Protein AF-A0A1Q6XYR3-F1 (afdb_monomer)

Mean predicted aligned error: 8.47 Å

pLDDT: mean 78.29, std 15.73, range [32.0, 92.56]

Solvent-accessible surface area (backbone atoms only — not comparable to full-atom values): 5369 Å² total; per-residue (Å²): 140,86,90,68,70,55,91,76,53,92,59,59,42,64,61,50,43,52,52,58,70,73,46,53,68,56,32,76,49,77,42,53,38,54,53,83,62,55,65,68,60,54,52,58,36,34,58,76,32,93,49,48,88,37,68,79,45,73,46,74,42,65,68,76,93,48,92,65,48,59,31,25,36,39,37,37,46,44,70,53,77,78,76,80,74,86,129

Radius of gyration: 14.67 Å; Cα contacts (8 Å, |Δi|>4): 117; chains: 1; bounding box: 33×33×45 Å

Sequence (87 aa):
MSTISMHHWFELEQPLRELYRVLRPGGRLWIYDFRFVKAQTVEKALARTPFAETALEHRLVRTGRSPFALYRRFALQKTAHRDHQHD

Nearest PDB structures (foldseek):
  8h27-assembly2_D  TM=5.927E-01  e=4.388E-01  Staphylococcus aureus subsp. aureus NCTC 8325
  4p7f-assembly1_A  TM=5.184E-01  e=3.341E-01  Mus musculus
  2zlb-assembly1_A  TM=4.866E-01  e=9.941E-01  Rattus norvegicus
  4pyq-assembly1_A  TM=5.219E-01  e=1.715E+00  Rattus norvegicus
  5wt1-assembly1_A  TM=4.554E-01  e=5.460E+00  Pyrococcus abyssi GE5

Foldseek 3Di:
DDADECPPPPQPQPVVQVVLVPAAAQGKDKHKYFPPDDVVVVLVSCCNHLQVVWDWDKDQDDDPPDPDSGMMMIMTTHHHPPPPDDD

Structure (mmCIF, N/CA/C/O backbone):
data_AF-A0A1Q6XYR3-F1
#
_entry.id   AF-A0A1Q6XYR3-F1
#
loop_
_atom_site.group_PDB
_atom_site.id
_atom_site.type_symbol
_atom_site.label_atom_id
_atom_site.label_alt_id
_atom_site.label_comp_id
_atom_site.label_asym_id
_atom_site.label_entity_id
_atom_site.label_seq_id
_atom_site.pdbx_PDB_ins_code
_atom_site.Cartn_x
_atom_site.Cartn_y
_atom_site.Cartn_z
_atom_site.occupancy
_atom_site.B_iso_or_equiv
_atom_site.auth_seq_id
_atom_site.auth_comp_id
_atom_site.auth_asym_id
_atom_site.auth_atom_id
_atom_site.pdbx_PDB_model_num
ATOM 1 N N . MET A 1 1 ? -11.681 -11.987 -3.306 1.00 32.00 1 MET A N 1
ATOM 2 C CA . MET A 1 1 ? -10.310 -11.433 -3.383 1.00 32.00 1 MET A CA 1
ATOM 3 C C . MET A 1 1 ? -10.303 -10.397 -4.491 1.00 32.00 1 MET A C 1
ATOM 5 O O . MET A 1 1 ? -10.773 -10.729 -5.567 1.00 32.00 1 MET A O 1
ATOM 9 N N . SER A 1 2 ? -9.843 -9.172 -4.238 1.00 36.22 2 SER A N 1
ATOM 10 C CA . SER A 1 2 ? -9.652 -8.167 -5.293 1.00 36.22 2 SER A CA 1
ATOM 11 C C . SER A 1 2 ? -8.154 -7.918 -5.452 1.00 36.22 2 SER A C 1
ATOM 13 O O . SER A 1 2 ? -7.465 -7.705 -4.454 1.00 36.22 2 SER A O 1
ATOM 15 N N . THR A 1 3 ? -7.640 -8.025 -6.676 1.00 45.00 3 THR A N 1
ATOM 16 C CA . THR A 1 3 ? -6.233 -7.779 -7.017 1.00 45.00 3 THR A CA 1
ATOM 17 C C . THR A 1 3 ? -6.143 -6.438 -7.732 1.00 45.00 3 THR A C 1
ATOM 19 O O . THR A 1 3 ? -6.554 -6.322 -8.883 1.00 45.00 3 THR A O 1
ATOM 22 N N . ILE A 1 4 ? -5.624 -5.422 -7.053 1.00 54.62 4 ILE A N 1
ATOM 23 C CA . ILE A 1 4 ? -5.365 -4.103 -7.632 1.00 54.62 4 ILE A CA 1
ATOM 24 C C . ILE A 1 4 ? -3.864 -3.989 -7.923 1.00 54.62 4 ILE A C 1
ATOM 26 O O . ILE A 1 4 ? -3.034 -4.295 -7.068 1.00 54.62 4 ILE A O 1
ATOM 30 N N . SER A 1 5 ? -3.530 -3.578 -9.146 1.00 56.16 5 SER A N 1
ATOM 31 C CA . SER A 1 5 ? -2.158 -3.384 -9.623 1.00 56.16 5 SER A CA 1
ATOM 32 C C . SER A 1 5 ? -1.741 -1.930 -9.382 1.00 56.16 5 SER A C 1
ATOM 34 O O . SER A 1 5 ? -2.339 -1.022 -9.955 1.00 56.16 5 SER A O 1
ATOM 36 N N . MET A 1 6 ? -0.731 -1.700 -8.537 1.00 53.47 6 MET A N 1
ATOM 37 C CA . MET A 1 6 ? -0.264 -0.352 -8.153 1.00 53.47 6 MET A CA 1
ATOM 38 C C . MET A 1 6 ? 0.387 0.443 -9.301 1.00 53.47 6 MET A C 1
ATOM 40 O O . MET A 1 6 ? 0.476 1.664 -9.220 1.00 53.47 6 MET A O 1
ATOM 44 N N . HIS A 1 7 ? 0.808 -0.210 -10.389 1.00 58.53 7 HIS A N 1
ATOM 45 C CA . HIS A 1 7 ? 1.614 0.393 -11.465 1.00 58.53 7 HIS A CA 1
ATOM 46 C C . HIS A 1 7 ? 0.920 1.500 -12.279 1.00 58.53 7 HIS A C 1
ATOM 48 O O . HIS A 1 7 ? 1.549 2.108 -13.138 1.00 58.53 7 HIS A O 1
ATOM 54 N N . HIS A 1 8 ? -0.370 1.749 -12.043 1.00 51.81 8 HIS A N 1
ATOM 55 C CA . HIS A 1 8 ? -1.152 2.800 -12.704 1.00 51.81 8 HIS A CA 1
ATOM 56 C C . HIS A 1 8 ? -1.403 4.016 -11.794 1.00 51.81 8 HIS A C 1
ATOM 58 O O . HIS A 1 8 ? -2.070 4.965 -12.201 1.00 51.81 8 HIS A O 1
ATOM 64 N N . TRP A 1 9 ? -0.925 3.998 -10.548 1.00 61.84 9 TRP A N 1
ATOM 65 C CA . TRP A 1 9 ? -1.259 5.023 -9.562 1.00 61.84 9 TRP A CA 1
ATOM 66 C C . TRP A 1 9 ? -0.204 6.121 -9.554 1.00 61.84 9 TRP A C 1
ATOM 68 O O . TRP A 1 9 ? 0.802 6.036 -8.855 1.00 61.84 9 TRP A O 1
ATOM 78 N N . PHE A 1 10 ? -0.453 7.167 -10.341 1.00 60.03 10 PHE A N 1
ATOM 79 C CA . PHE A 1 10 ? 0.377 8.375 -10.346 1.00 60.03 10 PHE A CA 1
ATOM 80 C C . PHE A 1 10 ? 0.345 9.095 -8.979 1.00 60.03 10 PHE A C 1
ATOM 82 O O . PHE A 1 10 ? 1.324 9.723 -8.588 1.00 60.03 10 PHE A O 1
ATOM 89 N N . GLU A 1 11 ? -0.739 8.915 -8.210 1.00 72.38 11 GLU A N 1
ATOM 90 C CA . GLU A 1 11 ? -0.877 9.347 -6.815 1.00 72.38 11 GLU A CA 1
ATOM 91 C C . GLU A 1 11 ? -1.344 8.182 -5.928 1.00 72.38 11 GLU A C 1
ATOM 93 O O . GLU A 1 11 ? -2.494 7.748 -5.990 1.00 72.38 11 GLU A O 1
ATOM 98 N N . LEU A 1 12 ? -0.456 7.671 -5.070 1.00 79.62 12 LEU A N 1
ATOM 99 C CA . LEU A 1 12 ? -0.755 6.550 -4.165 1.00 79.62 12 LEU A CA 1
ATOM 100 C C . LEU A 1 12 ? -1.735 6.920 -3.039 1.00 79.62 12 LEU A C 1
ATOM 102 O O . LEU A 1 12 ? -2.363 6.045 -2.450 1.00 79.62 12 LEU A O 1
ATOM 106 N N . GLU A 1 13 ? -1.878 8.204 -2.722 1.00 85.75 13 GLU A N 1
ATOM 107 C CA . GLU A 1 13 ? -2.597 8.660 -1.530 1.00 85.75 13 GLU A CA 1
ATOM 108 C C . GLU A 1 13 ? -4.111 8.447 -1.613 1.00 85.75 13 GLU A C 1
ATOM 110 O O . GLU A 1 13 ? -4.698 7.920 -0.666 1.00 85.75 13 GLU A O 1
ATOM 115 N N . GLN A 1 14 ? -4.758 8.833 -2.719 1.00 85.69 14 GLN A N 1
ATOM 116 C CA . GLN A 1 14 ? -6.218 8.709 -2.83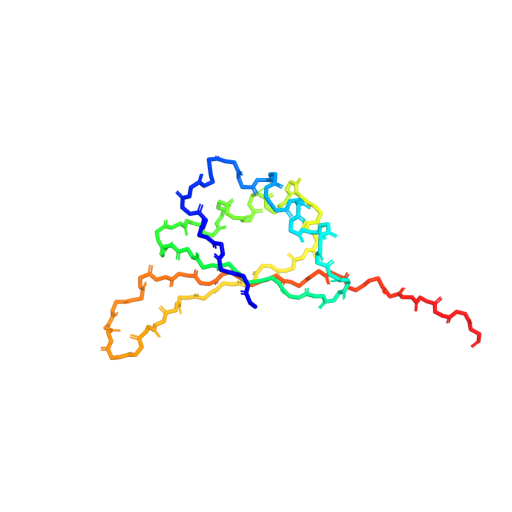4 1.00 85.69 14 GLN A CA 1
ATOM 117 C C . GLN A 1 14 ? -6.686 7.247 -2.787 1.00 85.69 14 GLN A C 1
ATOM 119 O O . GLN A 1 14 ? -7.575 6.939 -1.988 1.00 85.69 14 GLN A O 1
ATOM 124 N N . PRO A 1 15 ? -6.072 6.315 -3.543 1.00 86.62 15 PRO A N 1
ATOM 125 C CA . PRO A 1 15 ? -6.457 4.913 -3.469 1.00 86.62 15 PRO A CA 1
ATOM 126 C C . PRO A 1 15 ? -6.215 4.304 -2.084 1.00 86.62 15 PRO A C 1
ATOM 128 O O . PRO A 1 15 ? -7.025 3.507 -1.615 1.00 86.62 15 PRO A O 1
ATOM 131 N N . LEU A 1 16 ? -5.140 4.700 -1.389 1.00 89.19 16 LEU A N 1
ATOM 132 C CA . LEU A 1 16 ? -4.882 4.253 -0.018 1.00 89.19 16 LEU A CA 1
ATOM 133 C C . LEU A 1 16 ? -5.965 4.739 0.956 1.00 89.19 16 LEU A C 1
ATOM 135 O O . LEU A 1 16 ? -6.411 3.960 1.796 1.00 89.19 16 LEU A O 1
ATOM 139 N N . ARG A 1 17 ? -6.446 5.984 0.837 1.00 90.38 17 ARG A N 1
ATOM 140 C CA . ARG A 1 17 ? -7.568 6.473 1.663 1.00 90.38 17 ARG A CA 1
ATOM 141 C C . ARG A 1 17 ? -8.844 5.672 1.417 1.00 90.38 17 ARG A C 1
ATOM 143 O O . ARG A 1 17 ? -9.518 5.300 2.376 1.00 90.38 17 ARG A O 1
ATOM 150 N N . GLU A 1 18 ? -9.148 5.368 0.160 1.00 90.88 18 GLU A N 1
ATOM 151 C CA . GLU A 1 18 ? -10.341 4.594 -0.183 1.00 90.88 18 GLU A CA 1
ATOM 152 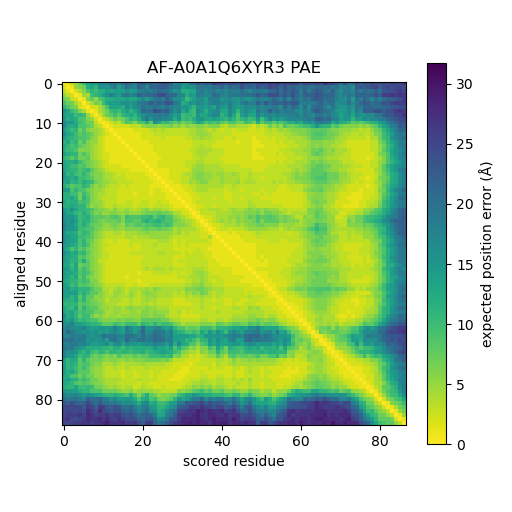C C . GLU A 1 18 ? -10.244 3.148 0.323 1.00 90.88 18 GLU A C 1
ATOM 154 O O . GLU A 1 18 ? -11.183 2.631 0.931 1.00 90.88 18 GLU A O 1
ATOM 159 N N . LEU A 1 19 ? -9.071 2.520 0.189 1.00 90.69 19 LEU A N 1
ATOM 160 C CA . LEU A 1 19 ? -8.805 1.202 0.766 1.00 90.69 19 LEU A CA 1
ATOM 161 C C . LEU A 1 19 ? -8.944 1.209 2.291 1.00 90.69 19 LEU A C 1
ATOM 163 O O . LEU A 1 19 ? -9.531 0.286 2.852 1.00 90.69 19 LEU A O 1
ATOM 167 N N . TYR A 1 20 ? -8.463 2.252 2.972 1.00 90.25 20 TYR A N 1
ATOM 168 C CA . TYR A 1 20 ? -8.647 2.397 4.416 1.00 90.25 20 TYR A CA 1
ATOM 169 C C . TYR A 1 20 ? -10.128 2.479 4.803 1.00 90.25 20 TYR A C 1
ATOM 171 O O . TYR A 1 20 ? -10.536 1.880 5.802 1.00 90.25 20 TYR A O 1
ATOM 179 N N . ARG A 1 21 ? -10.936 3.210 4.022 1.00 91.19 21 ARG A N 1
ATOM 180 C CA . ARG A 1 21 ? -12.373 3.396 4.259 1.00 91.19 21 ARG A CA 1
ATOM 181 C C . ARG A 1 21 ? -13.134 2.072 4.196 1.00 91.19 21 ARG A C 1
ATOM 183 O O . ARG A 1 21 ? -13.951 1.807 5.072 1.00 91.19 21 ARG A O 1
ATOM 190 N N . VAL A 1 22 ? -12.848 1.238 3.195 1.00 92.56 22 VAL A N 1
ATOM 191 C CA . VAL A 1 22 ? -13.561 -0.038 2.983 1.00 92.56 22 VAL A CA 1
ATOM 192 C C . VAL A 1 22 ? -13.010 -1.195 3.818 1.00 92.56 22 VAL A C 1
ATOM 194 O O . VAL A 1 22 ? -13.687 -2.204 4.012 1.00 92.56 22 VAL A O 1
ATOM 197 N N . LEU A 1 23 ? -11.780 -1.078 4.323 1.00 91.12 23 LEU A N 1
ATOM 198 C CA . LEU A 1 23 ? -11.175 -2.108 5.154 1.00 91.12 23 LEU A CA 1
ATOM 199 C C . LEU A 1 23 ? -11.802 -2.094 6.554 1.00 91.12 23 LEU A C 1
ATOM 201 O O . LEU A 1 23 ? -11.782 -1.078 7.256 1.00 91.12 23 LEU A O 1
ATOM 205 N N . ARG A 1 24 ? -12.327 -3.244 6.988 1.00 90.56 24 ARG A N 1
ATOM 206 C CA . ARG A 1 24 ? -12.806 -3.424 8.367 1.00 90.56 24 ARG A CA 1
ATOM 207 C C . ARG A 1 24 ? -11.6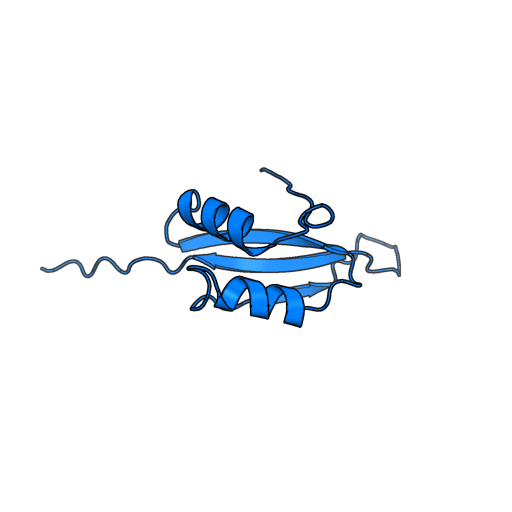77 -3.171 9.384 1.00 90.56 24 ARG A C 1
ATOM 209 O O . ARG A 1 24 ? -10.517 -3.446 9.057 1.00 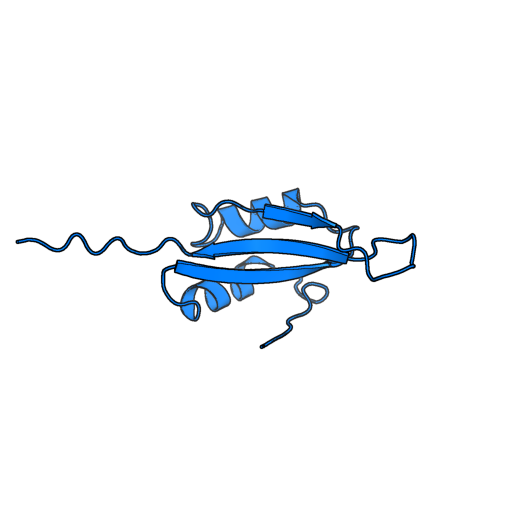90.56 24 ARG A O 1
ATOM 216 N N . PRO A 1 25 ? -11.973 -2.707 10.611 1.00 89.44 25 PRO A N 1
ATOM 217 C CA . PRO A 1 25 ? -10.986 -2.653 11.693 1.00 89.44 25 PRO A CA 1
ATOM 218 C C . PRO A 1 25 ? -10.285 -4.008 11.889 1.00 89.44 25 PRO A C 1
ATOM 220 O O . PRO A 1 25 ? -10.912 -5.061 11.762 1.00 89.44 25 PRO A O 1
ATOM 223 N N . GLY A 1 26 ? -8.968 -4.001 12.108 1.00 87.75 26 GLY A N 1
ATOM 224 C CA . GLY A 1 26 ? -8.148 -5.220 12.176 1.00 87.75 26 GLY A CA 1
ATOM 225 C C . GLY A 1 26 ? -7.933 -5.932 10.830 1.00 87.75 26 GLY A C 1
ATOM 226 O O . GLY A 1 26 ? -7.189 -6.915 10.765 1.00 87.75 26 GLY A O 1
ATOM 227 N N . GLY A 1 27 ? -8.573 -5.463 9.754 1.00 89.94 27 GLY A N 1
ATOM 228 C CA . GLY A 1 27 ? -8.447 -6.000 8.405 1.00 89.94 27 GLY A CA 1
ATOM 229 C C . GLY A 1 27 ? -7.042 -5.822 7.839 1.00 89.94 27 GLY A C 1
ATOM 230 O O . GLY A 1 27 ? -6.327 -4.877 8.173 1.00 89.94 27 GLY A O 1
ATOM 231 N N . ARG A 1 28 ? -6.646 -6.745 6.959 1.00 91.19 28 ARG A N 1
ATOM 232 C CA . ARG A 1 28 ? -5.328 -6.749 6.324 1.00 91.19 28 ARG A CA 1
ATOM 233 C C . ARG A 1 28 ? -5.437 -6.375 4.851 1.00 91.19 28 ARG A C 1
ATOM 23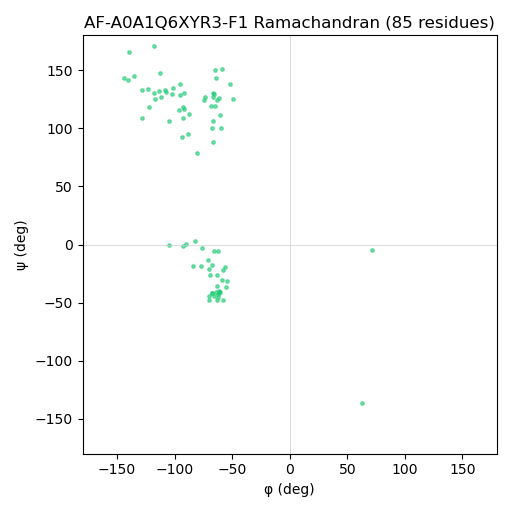5 O O . ARG A 1 28 ? -6.264 -6.933 4.135 1.00 91.19 28 ARG A O 1
ATOM 242 N N . LEU A 1 29 ? -4.568 -5.474 4.413 1.00 89.88 29 LEU A N 1
ATOM 243 C CA . LEU A 1 29 ? -4.388 -5.083 3.022 1.00 89.88 29 LEU A CA 1
ATOM 244 C C . LEU A 1 29 ? -3.071 -5.661 2.505 1.00 89.88 29 LEU A C 1
ATOM 246 O O . LEU A 1 29 ? -2.030 -5.519 3.149 1.00 89.88 29 LEU A O 1
ATOM 250 N N . TRP A 1 30 ? -3.117 -6.300 1.338 1.00 90.81 30 TRP A N 1
ATOM 251 C CA . TRP A 1 30 ? -1.937 -6.744 0.604 1.00 90.81 30 TRP A CA 1
ATOM 252 C C . TRP A 1 30 ? -1.873 -6.040 -0.732 1.00 90.81 30 TRP A C 1
ATOM 254 O O . TRP A 1 30 ? -2.848 -6.041 -1.481 1.00 90.81 30 TRP A O 1
ATOM 264 N N . ILE A 1 31 ? -0.706 -5.490 -1.033 1.00 85.38 31 ILE A N 1
ATOM 265 C CA . ILE A 1 31 ? -0.447 -4.828 -2.298 1.00 85.38 31 ILE A CA 1
ATOM 266 C C . ILE A 1 31 ? 0.746 -5.494 -2.965 1.00 85.38 31 ILE A C 1
ATOM 268 O O . ILE A 1 31 ? 1.751 -5.768 -2.311 1.00 85.38 31 ILE A O 1
ATOM 272 N N . TYR A 1 32 ? 0.623 -5.788 -4.254 1.00 83.44 32 TYR A N 1
ATOM 273 C CA . TYR A 1 32 ? 1.659 -6.436 -5.049 1.00 83.44 32 TYR A CA 1
ATOM 274 C C . TYR A 1 32 ? 2.104 -5.474 -6.146 1.00 83.44 32 TYR A C 1
ATOM 276 O O . TYR A 1 32 ? 1.281 -4.986 -6.917 1.00 83.44 32 TYR A O 1
ATOM 284 N N . ASP A 1 33 ? 3.403 -5.213 -6.201 1.00 83.06 33 ASP A N 1
ATOM 285 C CA . ASP A 1 33 ? 4.013 -4.244 -7.113 1.00 83.06 33 ASP A CA 1
ATOM 286 C C . ASP A 1 33 ? 5.333 -4.808 -7.661 1.00 83.06 33 ASP A C 1
ATOM 288 O O . ASP A 1 33 ? 5.863 -5.787 -7.126 1.00 83.06 33 ASP A O 1
ATOM 292 N N . PHE A 1 34 ? 5.894 -4.229 -8.717 1.00 80.94 34 PHE A N 1
ATOM 293 C CA . PHE A 1 34 ? 7.207 -4.594 -9.226 1.00 80.94 34 PHE A CA 1
ATOM 294 C C . PHE A 1 34 ? 8.273 -4.280 -8.174 1.00 80.94 34 PHE A C 1
ATOM 296 O O . PHE A 1 34 ? 8.258 -3.257 -7.489 1.00 80.94 34 PHE A O 1
ATOM 303 N N . ARG A 1 35 ? 9.286 -5.146 -8.087 1.00 76.31 35 ARG A N 1
ATOM 304 C CA . ARG A 1 35 ? 10.403 -5.023 -7.132 1.00 76.31 35 ARG A CA 1
ATOM 305 C C . ARG A 1 35 ? 11.165 -3.691 -7.211 1.00 76.31 35 ARG A C 1
ATOM 307 O O . ARG A 1 35 ? 11.900 -3.365 -6.282 1.00 76.31 35 ARG A O 1
ATOM 314 N N . PHE A 1 36 ? 11.040 -2.975 -8.330 1.00 75.94 36 PHE A N 1
ATOM 315 C CA . PHE A 1 36 ? 11.718 -1.708 -8.600 1.00 75.94 36 PHE A CA 1
ATOM 316 C C . PHE A 1 36 ? 11.079 -0.523 -7.870 1.00 75.94 36 PHE A C 1
ATOM 318 O O . PHE A 1 36 ? 11.744 0.495 -7.676 1.00 75.94 36 PHE A O 1
ATOM 325 N N . VAL A 1 37 ? 9.832 -0.659 -7.407 1.00 76.00 37 VAL A N 1
ATOM 326 C CA . VAL A 1 37 ? 9.201 0.353 -6.562 1.00 76.00 37 VAL A CA 1
ATOM 327 C C . VAL A 1 37 ? 9.902 0.383 -5.207 1.00 76.00 37 VAL A C 1
ATOM 329 O O . VAL A 1 37 ? 9.967 -0.609 -4.469 1.00 76.00 37 VAL A O 1
ATOM 332 N N . LYS A 1 38 ? 10.475 1.545 -4.889 1.00 82.12 38 LYS A N 1
ATOM 333 C CA . LYS A 1 38 ? 11.167 1.799 -3.627 1.00 82.12 38 LYS A CA 1
ATOM 334 C C . LYS A 1 38 ? 10.163 1.764 -2.478 1.00 82.12 38 LYS A C 1
ATOM 336 O O . LYS A 1 38 ? 9.142 2.443 -2.532 1.00 82.12 38 LYS A O 1
ATOM 341 N N . ALA A 1 39 ? 10.480 1.013 -1.421 1.00 83.12 39 ALA A N 1
ATOM 342 C CA . ALA A 1 39 ? 9.643 0.956 -0.221 1.00 83.12 39 ALA A CA 1
ATOM 343 C C . ALA A 1 39 ? 9.400 2.356 0.364 1.00 83.12 39 ALA A C 1
ATOM 345 O O . ALA A 1 39 ? 8.271 2.673 0.719 1.00 83.12 39 ALA A O 1
ATOM 346 N N . GLN A 1 40 ? 10.409 3.235 0.301 1.00 85.75 40 GLN A N 1
ATOM 347 C CA . GLN A 1 40 ? 10.298 4.621 0.762 1.00 85.75 40 GLN A CA 1
ATOM 348 C C . GLN A 1 40 ? 9.195 5.419 0.048 1.00 85.75 40 GLN A C 1
ATOM 350 O O . GLN A 1 40 ? 8.623 6.331 0.636 1.00 85.75 40 GLN A O 1
ATOM 355 N N . THR A 1 41 ? 8.885 5.110 -1.216 1.00 85.56 41 THR A N 1
ATOM 356 C CA . THR A 1 41 ? 7.780 5.764 -1.939 1.00 85.56 41 THR A CA 1
ATOM 357 C C . THR A 1 41 ? 6.437 5.382 -1.322 1.00 85.56 41 THR A C 1
ATOM 359 O O . THR A 1 41 ? 5.579 6.240 -1.126 1.00 85.56 41 THR A O 1
ATOM 362 N N . VAL A 1 42 ? 6.278 4.105 -0.967 1.00 85.06 42 VAL A N 1
ATOM 363 C CA . VAL A 1 42 ? 5.069 3.584 -0.320 1.00 85.06 42 VAL A CA 1
ATOM 364 C C . VAL A 1 42 ? 4.958 4.116 1.108 1.00 85.06 42 VAL A C 1
ATOM 366 O O . VAL A 1 42 ? 3.899 4.597 1.489 1.00 85.06 42 VAL A O 1
ATOM 369 N N . GLU A 1 43 ? 6.053 4.124 1.871 1.00 88.19 43 GLU A N 1
ATOM 370 C CA . GLU A 1 43 ? 6.107 4.687 3.230 1.00 88.19 43 GLU A CA 1
ATOM 371 C C . GLU A 1 43 ? 5.704 6.165 3.258 1.00 88.19 43 GLU A C 1
ATOM 373 O O . GLU A 1 43 ? 4.851 6.559 4.051 1.00 88.19 43 GLU A O 1
ATOM 378 N N . LYS A 1 44 ? 6.257 6.984 2.351 1.00 89.56 44 LYS A N 1
ATOM 379 C CA . LYS A 1 44 ? 5.906 8.409 2.243 1.00 89.56 44 LYS A CA 1
ATOM 380 C C . LYS A 1 44 ? 4.432 8.622 1.910 1.00 89.56 44 LYS A C 1
ATOM 382 O O . LYS A 1 44 ? 3.814 9.524 2.468 1.00 89.56 44 LYS A O 1
ATOM 387 N N . ALA A 1 45 ? 3.868 7.806 1.020 1.00 88.38 45 ALA A N 1
ATOM 388 C CA . ALA A 1 45 ? 2.448 7.876 0.696 1.00 88.38 45 ALA A CA 1
ATOM 389 C C . ALA A 1 45 ? 1.579 7.478 1.899 1.00 88.38 45 ALA A C 1
ATOM 391 O O . ALA A 1 45 ? 0.623 8.177 2.227 1.00 88.38 45 ALA A O 1
ATOM 392 N N . LEU A 1 46 ? 1.941 6.398 2.600 1.00 89.88 46 LEU A N 1
ATOM 393 C CA . LEU A 1 46 ? 1.220 5.927 3.785 1.00 89.88 46 LEU A CA 1
ATOM 394 C C . LEU A 1 46 ? 1.222 6.958 4.908 1.00 89.88 46 LEU A C 1
ATOM 396 O O . LEU A 1 46 ? 0.164 7.189 5.491 1.00 89.88 46 LEU A O 1
ATOM 400 N N . ALA A 1 47 ? 2.356 7.624 5.143 1.00 89.88 47 ALA A N 1
ATOM 401 C CA . ALA A 1 47 ? 2.499 8.685 6.140 1.00 89.88 47 ALA A CA 1
ATOM 402 C C . ALA A 1 47 ? 1.534 9.865 5.920 1.00 89.88 47 ALA A C 1
ATOM 404 O O . ALA A 1 47 ? 1.227 10.597 6.856 1.00 89.88 47 ALA A O 1
ATOM 405 N N . ARG A 1 48 ? 1.021 10.047 4.696 1.00 91.38 48 ARG A N 1
ATOM 406 C CA . ARG A 1 48 ? 0.028 11.080 4.362 1.00 91.38 48 ARG A CA 1
ATOM 407 C C . ARG A 1 48 ? -1.416 10.583 4.462 1.00 91.38 48 ARG A C 1
ATOM 409 O O . ARG A 1 48 ? -2.340 11.359 4.229 1.00 91.38 48 ARG A O 1
ATOM 416 N N . THR A 1 49 ? -1.641 9.315 4.796 1.00 90.19 49 THR A N 1
ATOM 417 C CA . THR A 1 49 ? -2.964 8.668 4.843 1.00 90.19 49 THR A CA 1
ATOM 418 C C . THR A 1 49 ? -3.310 8.196 6.262 1.00 90.19 49 THR A C 1
ATOM 420 O O . THR A 1 49 ? -2.434 8.159 7.122 1.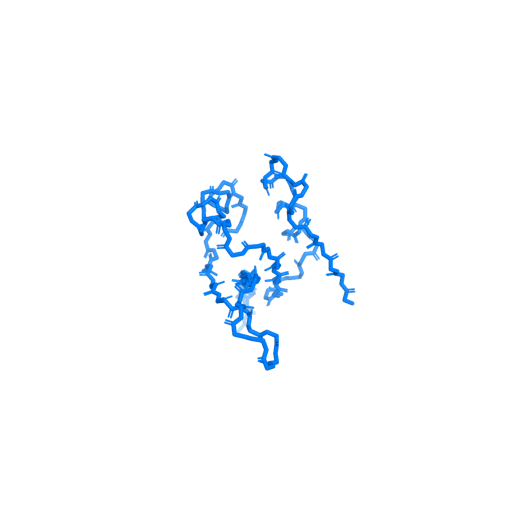00 90.19 49 THR A O 1
ATOM 423 N N . PRO A 1 50 ? -4.553 7.752 6.531 1.00 90.69 50 PRO A N 1
ATOM 424 C CA . PRO A 1 50 ? -4.910 7.148 7.820 1.00 90.69 50 PRO A CA 1
ATOM 425 C C . PRO A 1 50 ? -4.150 5.851 8.169 1.00 90.69 50 PRO A C 1
ATOM 427 O O . PRO A 1 50 ? -4.296 5.332 9.271 1.00 90.69 50 PRO A O 1
ATOM 430 N N . PHE A 1 51 ? -3.335 5.314 7.252 1.00 89.88 51 PHE A N 1
ATOM 431 C CA . PHE A 1 51 ? -2.395 4.228 7.534 1.00 89.88 51 PHE A CA 1
ATOM 432 C C . PHE A 1 51 ? -1.073 4.701 8.163 1.00 89.88 51 PHE A C 1
ATOM 434 O O . PHE A 1 51 ? -0.201 3.866 8.375 1.00 89.88 51 PHE A O 1
ATOM 441 N N . ALA A 1 52 ? -0.888 5.992 8.463 1.00 88.75 52 ALA A N 1
ATOM 442 C CA . ALA A 1 52 ? 0.373 6.524 8.997 1.00 88.75 52 ALA A CA 1
ATOM 443 C C . ALA A 1 52 ? 0.861 5.811 10.276 1.00 88.75 52 ALA A C 1
ATOM 445 O O . ALA A 1 52 ? 2.062 5.659 10.475 1.00 88.75 52 ALA A O 1
ATOM 446 N N . GLU A 1 53 ? -0.062 5.326 11.108 1.00 85.75 53 GLU A N 1
ATOM 447 C CA . GLU A 1 53 ? 0.238 4.584 12.344 1.00 85.75 53 GLU A CA 1
ATOM 448 C C . GLU A 1 53 ? 0.352 3.063 12.132 1.00 85.75 53 GLU A C 1
ATOM 450 O O . GLU A 1 53 ? 0.555 2.298 13.072 1.00 85.75 53 GLU A O 1
ATOM 455 N N . THR A 1 54 ? 0.185 2.590 10.896 1.00 86.69 54 THR A N 1
ATOM 456 C CA . THR A 1 54 ? 0.228 1.167 10.560 1.00 86.69 54 THR A CA 1
ATOM 457 C C . THR A 1 54 ? 1.639 0.747 10.169 1.00 86.69 54 THR A C 1
ATOM 459 O O . THR A 1 54 ? 2.252 1.332 9.279 1.00 86.69 54 THR A O 1
ATOM 462 N N . ALA A 1 55 ? 2.132 -0.335 10.774 1.00 87.12 55 ALA A N 1
ATOM 463 C CA . ALA A 1 55 ? 3.396 -0.937 10.371 1.00 87.12 55 ALA A CA 1
ATOM 464 C C . ALA A 1 55 ? 3.322 -1.459 8.924 1.00 87.12 55 ALA A C 1
ATOM 466 O O . ALA A 1 55 ? 2.461 -2.280 8.591 1.00 87.12 55 ALA A O 1
ATOM 467 N N . LEU A 1 56 ? 4.241 -0.994 8.073 1.00 89.50 56 LEU A N 1
ATOM 468 C CA . LEU A 1 56 ? 4.424 -1.498 6.716 1.00 89.50 56 LEU A CA 1
ATOM 469 C C . LEU A 1 56 ? 5.380 -2.690 6.729 1.00 89.50 56 LEU A C 1
ATOM 471 O O . LEU A 1 56 ? 6.582 -2.539 6.930 1.00 89.50 56 LEU A O 1
ATOM 475 N N . GLU A 1 57 ? 4.864 -3.874 6.424 1.00 91.12 57 GLU A N 1
ATOM 476 C CA . GLU A 1 57 ? 5.703 -5.028 6.123 1.00 91.12 57 GLU A CA 1
ATOM 477 C C . GLU A 1 57 ? 5.892 -5.153 4.614 1.00 91.12 57 GLU A C 1
ATOM 479 O O . GLU A 1 57 ? 4.931 -5.053 3.852 1.00 91.12 57 GLU A O 1
ATOM 484 N N . HIS A 1 58 ? 7.104 -5.457 4.147 1.00 89.25 58 HIS A N 1
ATOM 485 C CA . HIS A 1 58 ? 7.303 -5.770 2.735 1.00 89.25 58 HIS A CA 1
ATOM 486 C C . HIS A 1 58 ? 8.290 -6.908 2.488 1.00 89.25 58 HIS A C 1
ATOM 488 O O . HIS A 1 58 ? 9.334 -7.022 3.131 1.00 89.25 58 HIS A O 1
ATOM 494 N N . ARG A 1 59 ? 7.992 -7.758 1.503 1.00 89.31 59 ARG A N 1
ATOM 495 C CA . ARG A 1 59 ? 8.849 -8.890 1.125 1.00 89.31 59 ARG A CA 1
ATOM 496 C C . ARG A 1 59 ? 8.829 -9.108 -0.380 1.00 89.31 59 ARG A C 1
ATOM 498 O O . ARG A 1 59 ? 7.795 -8.959 -1.023 1.00 89.31 59 ARG A O 1
ATOM 505 N N . LEU A 1 60 ? 9.973 -9.492 -0.940 1.00 87.88 60 LEU A N 1
ATOM 506 C CA . LEU A 1 60 ? 10.039 -9.972 -2.318 1.00 87.88 60 LEU A CA 1
ATOM 507 C C . LEU A 1 60 ? 9.276 -11.295 -2.450 1.00 87.88 60 LEU A C 1
ATOM 509 O O . LEU A 1 60 ? 9.488 -12.227 -1.675 1.00 87.88 60 LEU A O 1
ATOM 513 N N . VAL A 1 61 ? 8.393 -11.371 -3.438 1.00 84.88 61 VAL A N 1
ATOM 514 C CA . VAL A 1 61 ? 7.621 -12.568 -3.756 1.00 84.88 61 VAL A CA 1
ATOM 515 C C . VAL A 1 61 ? 8.385 -13.352 -4.814 1.00 84.88 61 VAL A C 1
ATOM 517 O O . VAL A 1 61 ? 8.629 -12.863 -5.917 1.00 84.88 61 VAL A O 1
ATOM 520 N N . ARG A 1 62 ? 8.781 -14.579 -4.467 1.00 80.81 62 ARG A N 1
ATOM 521 C CA . ARG A 1 62 ? 9.374 -15.540 -5.401 1.00 80.81 62 ARG A CA 1
ATOM 522 C C . ARG A 1 62 ? 8.275 -16.471 -5.895 1.00 80.81 62 ARG A C 1
ATOM 524 O O . ARG A 1 62 ? 7.681 -17.198 -5.104 1.00 80.81 62 ARG A O 1
ATOM 531 N N . THR A 1 63 ? 7.985 -16.431 -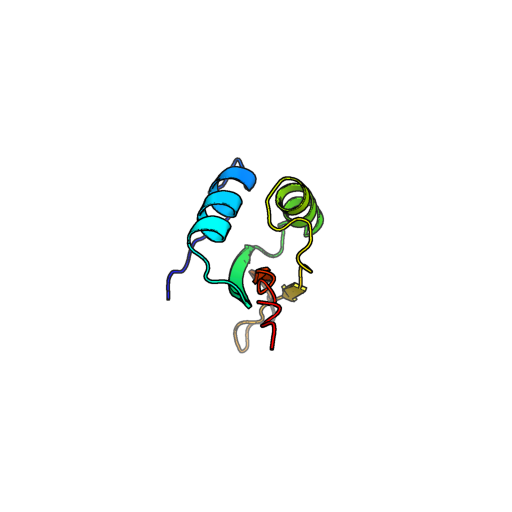7.189 1.00 68.19 63 THR A N 1
ATOM 532 C CA . THR A 1 63 ? 7.012 -17.321 -7.830 1.00 68.19 63 THR A CA 1
ATOM 533 C C . THR A 1 63 ? 7.710 -18.608 -8.275 1.00 68.19 63 THR A C 1
ATOM 535 O O . THR A 1 63 ? 8.306 -18.666 -9.350 1.00 68.19 63 THR A O 1
ATOM 538 N N . GLY A 1 64 ? 7.655 -19.646 -7.437 1.00 73.25 64 GLY A N 1
ATOM 539 C CA . GLY A 1 64 ? 8.100 -21.002 -7.784 1.00 73.25 64 GLY A CA 1
ATOM 540 C C . GLY A 1 64 ? 9.596 -21.128 -8.109 1.00 73.25 64 GLY A C 1
ATOM 541 O O . GLY A 1 64 ? 10.439 -20.590 -7.399 1.00 73.25 64 GLY A O 1
ATOM 542 N N . ARG A 1 65 ? 9.918 -21.873 -9.179 1.00 68.25 65 ARG A N 1
ATOM 543 C CA . ARG A 1 65 ? 11.296 -22.187 -9.622 1.00 68.25 65 ARG A CA 1
ATOM 544 C C . ARG A 1 65 ? 12.018 -21.029 -10.323 1.00 68.25 65 ARG A C 1
ATOM 546 O O . ARG A 1 65 ? 13.173 -21.185 -10.705 1.00 68.25 65 ARG A O 1
ATOM 553 N N . SER A 1 66 ? 11.357 -19.888 -10.524 1.00 65.44 66 SER A N 1
ATOM 554 C CA . SER A 1 66 ? 11.997 -18.731 -11.149 1.00 65.44 66 SER A CA 1
ATOM 555 C C . SER A 1 66 ? 12.979 -18.072 -10.170 1.00 65.44 66 SER A C 1
ATOM 557 O O . SER A 1 66 ? 12.571 -17.711 -9.061 1.00 65.44 66 SER A O 1
ATOM 559 N N . PRO A 1 67 ? 14.250 -17.849 -10.555 1.00 68.19 67 PRO A N 1
ATOM 560 C CA . PRO A 1 67 ? 15.213 -17.141 -9.711 1.00 68.19 67 PRO A CA 1
ATOM 561 C C . PRO A 1 67 ? 14.896 -15.639 -9.594 1.00 68.19 67 PRO A C 1
ATOM 563 O O . PRO A 1 67 ? 15.438 -14.951 -8.726 1.00 68.19 67 PRO A O 1
ATOM 566 N N . PHE A 1 68 ? 14.001 -15.112 -10.436 1.00 75.50 68 PHE A N 1
ATOM 567 C CA . PHE A 1 68 ? 13.675 -13.693 -10.491 1.00 75.50 68 PHE A CA 1
ATOM 568 C C . PHE A 1 68 ? 12.472 -13.361 -9.602 1.00 75.50 68 PHE A C 1
ATOM 570 O O . PHE A 1 68 ? 11.325 -13.667 -9.922 1.00 75.50 68 PHE A O 1
ATOM 577 N N . ALA A 1 69 ? 12.726 -12.673 -8.487 1.00 79.00 69 ALA A N 1
ATOM 578 C CA . ALA A 1 69 ? 11.676 -12.119 -7.635 1.00 79.00 69 ALA A CA 1
ATOM 579 C C . ALA A 1 69 ? 11.151 -10.801 -8.224 1.00 79.00 69 ALA A C 1
ATOM 581 O O . ALA A 1 69 ? 11.566 -9.722 -7.802 1.00 79.00 69 ALA A O 1
ATOM 582 N N . LEU A 1 70 ? 10.289 -10.891 -9.240 1.00 82.19 70 LEU A N 1
ATOM 583 C CA . LEU A 1 70 ? 9.794 -9.727 -9.989 1.00 82.19 70 LEU A CA 1
ATOM 584 C C . LEU A 1 70 ? 8.870 -8.826 -9.171 1.00 82.19 70 LEU A C 1
ATOM 586 O O . LEU A 1 70 ? 8.820 -7.623 -9.425 1.00 82.19 70 LEU A O 1
ATOM 590 N N . TYR A 1 71 ? 8.199 -9.390 -8.169 1.00 82.50 71 TYR A N 1
ATOM 591 C CA . TYR A 1 71 ? 7.198 -8.689 -7.381 1.00 82.50 71 TYR A CA 1
ATOM 592 C C . TYR A 1 71 ? 7.649 -8.485 -5.936 1.00 82.50 71 TYR A C 1
ATOM 594 O O . TYR A 1 71 ? 8.333 -9.319 -5.340 1.00 82.50 71 TYR A O 1
ATOM 602 N N . ARG A 1 72 ? 7.221 -7.377 -5.345 1.00 87.56 72 ARG A N 1
ATOM 603 C CA . ARG A 1 72 ? 7.275 -7.086 -3.918 1.00 87.56 72 ARG A CA 1
ATOM 604 C C . ARG A 1 72 ? 5.844 -7.035 -3.400 1.00 87.56 72 ARG A C 1
ATOM 606 O O . ARG A 1 72 ? 4.988 -6.386 -3.989 1.00 87.56 72 ARG A O 1
ATOM 613 N N . ARG A 1 73 ? 5.596 -7.728 -2.292 1.00 89.81 73 ARG A N 1
ATOM 614 C CA . ARG A 1 73 ? 4.355 -7.612 -1.532 1.00 89.81 73 ARG A CA 1
ATOM 615 C C . ARG A 1 73 ? 4.565 -6.615 -0.409 1.00 89.81 73 ARG A C 1
ATOM 617 O O . ARG A 1 73 ? 5.494 -6.802 0.374 1.00 89.81 73 ARG A O 1
ATOM 624 N N . PHE A 1 74 ? 3.670 -5.650 -0.303 1.00 89.38 74 PHE A N 1
ATOM 625 C CA . PHE A 1 74 ? 3.466 -4.784 0.848 1.00 89.38 74 PHE A CA 1
ATOM 626 C C . PHE A 1 74 ? 2.253 -5.289 1.632 1.00 89.38 74 PHE 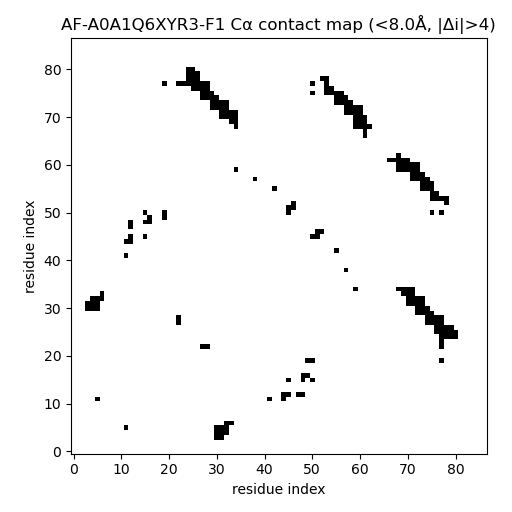A C 1
ATOM 628 O O . PHE A 1 74 ? 1.236 -5.655 1.040 1.00 89.38 74 PHE A O 1
ATOM 635 N N . ALA A 1 75 ? 2.364 -5.370 2.950 1.00 90.62 75 ALA A N 1
ATOM 636 C CA . ALA A 1 75 ? 1.306 -5.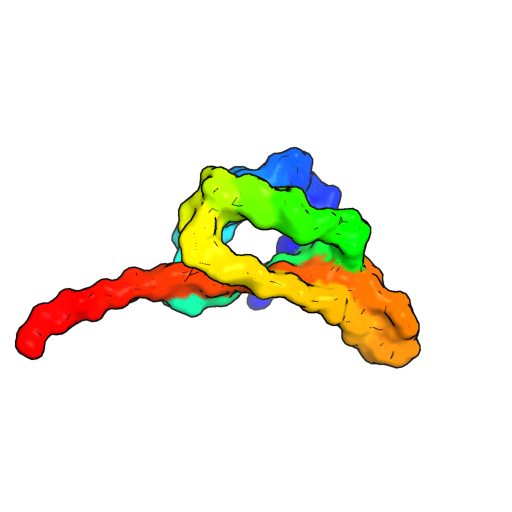806 3.841 1.00 90.62 75 ALA A CA 1
ATOM 637 C C . ALA A 1 75 ? 1.111 -4.775 4.953 1.00 90.62 75 ALA A C 1
ATOM 639 O O . ALA A 1 75 ? 2.073 -4.306 5.555 1.00 90.62 75 ALA A O 1
ATOM 640 N N . LEU A 1 76 ? -0.153 -4.435 5.189 1.00 90.56 76 LEU A N 1
ATOM 641 C CA . LEU A 1 76 ? -0.599 -3.444 6.161 1.00 90.56 76 LEU A CA 1
ATOM 642 C C . LEU A 1 76 ? -1.791 -4.014 6.922 1.00 90.56 76 LEU A C 1
ATOM 644 O O . LEU A 1 76 ? -2.622 -4.720 6.340 1.00 90.56 76 LEU A O 1
ATOM 648 N N . GLN A 1 77 ? -1.905 -3.695 8.205 1.00 89.75 77 GLN A N 1
ATOM 649 C CA . GLN A 1 77 ? -3.058 -4.065 9.016 1.00 89.75 77 GLN A CA 1
ATOM 650 C C . GLN A 1 77 ? -3.701 -2.814 9.596 1.00 89.75 77 GLN A C 1
ATOM 652 O O . GLN A 1 77 ? -3.079 -2.109 10.379 1.00 89.75 77 GLN A O 1
ATOM 657 N N . LYS A 1 78 ? -4.960 -2.549 9.240 1.00 88.81 78 LYS A N 1
ATOM 658 C CA . LYS A 1 78 ? -5.699 -1.435 9.835 1.00 88.81 78 LYS A CA 1
ATOM 659 C C . LYS A 1 78 ? -5.818 -1.677 11.331 1.00 88.81 78 LYS A C 1
ATOM 661 O O . LYS A 1 78 ? -6.307 -2.735 11.734 1.00 88.81 78 LYS A O 1
ATOM 666 N N . THR A 1 79 ? -5.397 -0.699 12.128 1.00 84.00 79 THR A N 1
ATOM 667 C CA . THR A 1 79 ? -5.522 -0.738 13.584 1.00 84.00 79 THR A CA 1
ATOM 668 C C . THR A 1 79 ? -6.955 -1.112 13.945 1.00 84.00 79 THR A C 1
ATOM 670 O O . THR A 1 79 ? -7.916 -0.525 13.438 1.00 84.00 79 THR A O 1
ATOM 673 N N . ALA A 1 80 ? -7.116 -2.157 14.754 1.00 74.75 80 ALA A N 1
ATOM 674 C CA . ALA A 1 80 ? -8.414 -2.436 15.340 1.00 74.75 80 ALA A CA 1
ATOM 675 C C . ALA A 1 80 ? -8.706 -1.292 16.309 1.00 74.75 80 ALA A C 1
ATOM 677 O O . ALA A 1 80 ? -7.873 -0.994 17.166 1.00 74.75 80 ALA A O 1
ATOM 678 N N . HIS A 1 81 ? -9.860 -0.641 16.169 1.00 61.09 81 HIS A N 1
ATOM 679 C CA . HIS A 1 81 ? -10.359 0.155 17.275 1.00 61.09 81 HIS A CA 1
ATOM 680 C C . HIS A 1 81 ? -10.538 -0.838 18.422 1.00 61.09 81 HIS A C 1
ATOM 682 O O . HIS A 1 81 ? -11.297 -1.799 18.301 1.00 61.09 81 HIS A O 1
ATOM 688 N N . ARG A 1 82 ? -9.711 -0.719 19.462 1.00 54.84 82 ARG A N 1
ATOM 689 C CA . ARG A 1 82 ? -9.951 -1.444 20.700 1.00 54.84 82 ARG A CA 1
ATOM 690 C C . ARG A 1 82 ? -11.210 -0.804 21.257 1.00 54.84 82 ARG A C 1
ATOM 692 O O . ARG A 1 82 ? -11.127 0.287 21.813 1.00 54.84 82 ARG A O 1
ATOM 699 N N . ASP A 1 83 ? -12.349 -1.452 21.059 1.00 49.19 83 ASP A N 1
ATOM 700 C CA . ASP A 1 83 ? -13.527 -1.156 21.855 1.00 49.19 83 ASP A CA 1
ATOM 701 C C . ASP A 1 83 ? -13.117 -1.448 23.301 1.00 49.19 83 ASP A C 1
ATOM 703 O O . ASP A 1 83 ? -12.981 -2.599 23.720 1.00 49.19 83 ASP A O 1
ATOM 707 N N . HIS A 1 84 ? -12.785 -0.389 24.039 1.00 45.44 84 HIS A N 1
ATOM 708 C CA . HIS A 1 84 ? -12.716 -0.439 25.488 1.00 45.44 84 HIS A CA 1
ATOM 709 C C . HIS A 1 84 ? -14.149 -0.653 25.959 1.00 45.44 84 HIS A C 1
ATOM 711 O O . HIS A 1 84 ? -14.910 0.290 26.163 1.00 45.44 84 HIS A O 1
ATOM 717 N N . GLN A 1 85 ? -14.524 -1.922 26.054 1.00 41.47 85 GLN A N 1
ATOM 718 C CA . GLN A 1 85 ? -15.745 -2.344 26.700 1.00 41.47 85 GLN A CA 1
ATOM 719 C C . GLN A 1 85 ? -15.588 -2.020 28.192 1.00 41.47 85 GLN A C 1
ATOM 721 O O . GLN A 1 85 ? -14.758 -2.611 28.881 1.00 41.47 85 GLN A O 1
ATOM 726 N N . HIS A 1 86 ? -16.299 -0.981 28.632 1.00 42.12 86 HIS A N 1
ATOM 727 C CA . HIS A 1 86 ? -16.684 -0.804 30.028 1.00 42.12 86 HIS A CA 1
ATOM 728 C C . HIS A 1 86 ? -17.629 -1.955 30.389 1.00 42.12 86 HIS A C 1
ATOM 730 O O . HIS A 1 86 ? -18.657 -2.101 29.729 1.00 42.12 86 HIS A O 1
ATOM 736 N N . ASP A 1 87 ? -17.239 -2.773 31.365 1.00 42.00 87 ASP A N 1
ATOM 737 C CA . ASP A 1 87 ? -18.021 -3.086 32.575 1.00 42.00 87 ASP A CA 1
ATOM 738 C C . ASP A 1 87 ? -17.167 -3.899 33.564 1.00 42.00 87 ASP A C 1
ATOM 740 O O . ASP A 1 87 ? -16.521 -4.884 33.132 1.00 42.00 87 ASP A O 1
#

Secondary structure (DSSP, 8-state):
----BGGG-S-SHHHHHHHHHHSPTT-EEEEEEETTS-HHHHHHHHHTSTTTTS--EEEEE--TT-S---EEEEEEEPPP-------